Protein AF-A0A8E6L576-F1 (afdb_monomer_lite)

Structure (mmCIF, N/CA/C/O backbone):
data_AF-A0A8E6L576-F1
#
_entry.id   AF-A0A8E6L576-F1
#
loop_
_atom_site.group_PDB
_atom_site.id
_atom_site.type_symbol
_atom_site.label_atom_id
_atom_site.label_alt_id
_atom_site.label_comp_id
_atom_site.label_asym_id
_atom_site.label_entity_id
_atom_site.label_seq_id
_atom_site.pdbx_PDB_ins_code
_atom_site.Cartn_x
_atom_site.Cartn_y
_atom_site.Cartn_z
_atom_site.occupancy
_atom_site.B_iso_or_equiv
_atom_site.auth_seq_id
_atom_site.auth_comp_id
_atom_site.auth_asym_id
_atom_site.auth_atom_id
_atom_site.pdbx_PDB_model_num
ATOM 1 N N . MET A 1 1 ? 23.682 -28.725 -10.184 1.00 51.28 1 MET A N 1
ATOM 2 C CA . MET A 1 1 ? 22.520 -27.824 -10.044 1.00 51.28 1 MET A CA 1
ATOM 3 C C . MET A 1 1 ? 23.053 -26.417 -10.258 1.00 51.28 1 MET A C 1
ATOM 5 O O . MET A 1 1 ? 23.937 -26.030 -9.509 1.00 51.28 1 MET A O 1
ATOM 9 N N . VAL A 1 2 ? 22.656 -25.731 -11.331 1.00 66.62 2 VAL A N 1
ATOM 10 C CA . VAL A 1 2 ? 23.135 -24.369 -11.628 1.00 66.62 2 VAL A CA 1
ATOM 11 C C . VAL A 1 2 ? 22.077 -23.415 -11.100 1.00 66.62 2 VAL A C 1
ATOM 13 O O . VAL A 1 2 ? 20.944 -23.440 -11.577 1.00 66.62 2 VAL A O 1
ATOM 16 N N . TYR A 1 3 ? 22.415 -22.656 -10.062 1.00 67.44 3 TYR A N 1
ATOM 17 C CA . TYR A 1 3 ? 21.549 -21.591 -9.576 1.00 67.44 3 TYR A CA 1
ATOM 18 C C . TYR A 1 3 ? 21.750 -20.364 -10.463 1.00 67.44 3 TYR A C 1
ATOM 20 O O . TYR A 1 3 ? 22.857 -20.093 -10.927 1.00 67.44 3 TYR A O 1
ATOM 28 N N . TRP A 1 4 ? 20.669 -19.646 -10.749 1.00 69.19 4 TRP A N 1
ATOM 29 C CA . TRP A 1 4 ? 20.747 -18.415 -11.522 1.00 69.19 4 TRP A CA 1
ATOM 30 C C . TRP A 1 4 ? 21.189 -17.285 -10.578 1.00 69.19 4 TRP A C 1
ATOM 32 O O . TRP A 1 4 ? 20.373 -16.737 -9.846 1.00 69.19 4 TRP A O 1
ATOM 42 N N . ASP A 1 5 ? 22.484 -16.959 -10.573 1.00 66.75 5 ASP A N 1
ATOM 43 C CA . ASP A 1 5 ? 23.093 -15.923 -9.710 1.00 66.75 5 ASP A CA 1
ATOM 44 C C . ASP A 1 5 ? 22.832 -14.477 -10.183 1.00 66.75 5 ASP A C 1
ATOM 46 O O . ASP A 1 5 ? 23.288 -13.507 -9.575 1.00 66.75 5 ASP A O 1
ATOM 50 N N . SER A 1 6 ? 22.108 -14.287 -11.291 1.00 71.31 6 SER A N 1
ATOM 51 C CA . SER A 1 6 ? 21.805 -12.947 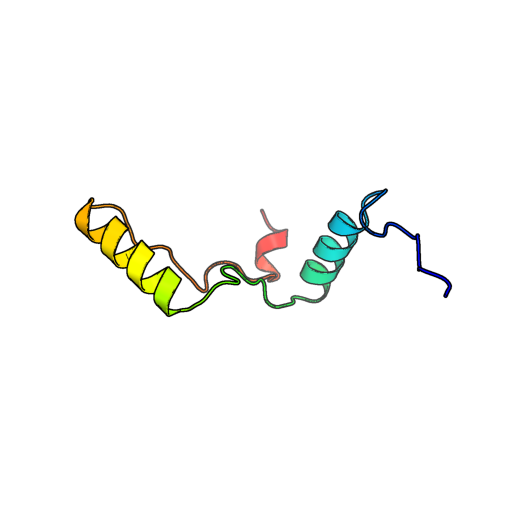-11.805 1.00 71.31 6 SER A CA 1
ATOM 52 C C . SER A 1 6 ? 20.853 -12.207 -10.870 1.00 71.31 6 SER A C 1
ATOM 54 O O . SER A 1 6 ? 19.644 -12.437 -10.835 1.00 71.31 6 SER A O 1
ATOM 56 N N . ASN A 1 7 ? 21.427 -11.276 -10.120 1.00 66.88 7 ASN A N 1
ATOM 57 C CA . ASN A 1 7 ? 20.720 -10.462 -9.154 1.00 66.88 7 ASN A CA 1
ATOM 58 C C . ASN A 1 7 ? 19.995 -9.308 -9.873 1.00 66.88 7 ASN A C 1
ATOM 60 O O . ASN A 1 7 ? 20.514 -8.204 -10.019 1.00 66.88 7 ASN A O 1
ATOM 64 N N . TRP A 1 8 ? 18.787 -9.591 -10.361 1.00 68.12 8 TRP A N 1
ATOM 65 C CA . TRP A 1 8 ? 17.936 -8.693 -11.160 1.00 68.12 8 TRP A CA 1
ATOM 66 C C . TRP A 1 8 ? 17.461 -7.426 -10.421 1.00 68.12 8 TRP A C 1
ATOM 68 O O . TRP A 1 8 ? 16.869 -6.535 -11.028 1.00 68.12 8 TRP A O 1
ATOM 78 N N . TRP A 1 9 ? 17.737 -7.324 -9.117 1.00 61.31 9 TRP A N 1
ATOM 79 C CA . TRP A 1 9 ? 17.503 -6.125 -8.305 1.00 61.31 9 TRP A CA 1
ATOM 80 C C . TRP A 1 9 ? 18.612 -5.074 -8.443 1.00 61.31 9 TRP A C 1
ATOM 82 O O . TRP A 1 9 ? 18.383 -3.898 -8.158 1.00 61.31 9 TRP A O 1
ATOM 92 N N . ILE A 1 10 ? 19.816 -5.478 -8.857 1.00 68.62 10 ILE A N 1
ATOM 93 C CA . ILE A 1 10 ? 20.989 -4.602 -8.944 1.00 68.62 10 ILE A CA 1
ATOM 94 C C . ILE A 1 10 ? 20.920 -3.794 -10.257 1.00 68.62 10 ILE A C 1
ATOM 96 O O . ILE A 1 10 ? 20.432 -4.292 -11.265 1.00 68.62 10 ILE A O 1
ATOM 100 N N . GLN A 1 11 ? 21.396 -2.542 -10.252 1.00 69.38 11 GLN A N 1
ATOM 101 C CA . GLN A 1 11 ? 21.390 -1.610 -11.403 1.00 69.38 11 GLN A CA 1
ATOM 102 C C . GLN A 1 11 ? 20.003 -1.119 -11.865 1.00 69.38 11 GLN A C 1
ATOM 104 O O . GLN A 1 11 ? 19.780 -0.868 -13.045 1.00 69.38 11 GLN A O 1
ATOM 109 N N . GLY A 1 12 ? 19.059 -0.922 -10.941 1.00 73.31 12 GLY A N 1
ATOM 110 C CA . GLY A 1 12 ? 17.812 -0.213 -11.262 1.00 73.31 12 GLY A CA 1
ATOM 111 C C . GLY A 1 12 ? 16.744 -1.063 -11.956 1.00 73.31 12 GLY A C 1
ATOM 112 O O . GLY A 1 12 ? 15.742 -0.516 -12.415 1.00 73.31 12 GLY A O 1
ATOM 113 N N . GLY A 1 13 ? 16.886 -2.393 -11.963 1.00 73.75 13 GLY A N 1
ATOM 114 C CA . GLY A 1 13 ? 15.842 -3.304 -12.452 1.00 73.75 13 GLY A CA 1
ATOM 115 C C . GLY A 1 13 ? 14.488 -3.102 -11.755 1.00 73.75 13 GLY A C 1
ATOM 116 O O . GLY A 1 13 ? 13.441 -3.147 -12.399 1.00 73.75 13 GLY A O 1
ATOM 117 N N . SER A 1 14 ? 14.495 -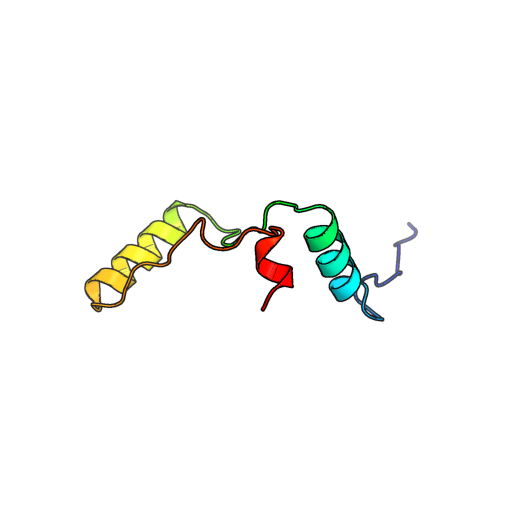2.756 -10.463 1.00 79.00 14 SER A N 1
ATOM 118 C CA . SER A 1 14 ? 13.279 -2.395 -9.719 1.00 79.00 14 SER A CA 1
ATOM 119 C C . SER A 1 14 ? 12.647 -1.080 -10.190 1.00 79.00 14 SER A C 1
ATOM 121 O O . SER A 1 14 ? 11.426 -0.954 -10.188 1.00 79.00 14 SER A O 1
ATOM 123 N N . SER A 1 15 ? 13.452 -0.112 -10.637 1.00 82.56 15 SER A N 1
ATOM 124 C CA . SER A 1 15 ? 12.953 1.157 -11.184 1.00 82.56 15 SER A CA 1
ATOM 125 C C . SER A 1 15 ? 12.327 0.954 -12.563 1.00 82.56 15 SER A C 1
ATOM 127 O O . SER A 1 15 ? 11.244 1.470 -12.826 1.00 82.56 15 SER A O 1
ATOM 129 N N . HIS A 1 16 ? 12.948 0.128 -13.409 1.00 83.62 16 HIS A N 1
ATOM 130 C CA . HIS A 1 16 ? 12.406 -0.192 -14.729 1.00 83.62 16 HIS A CA 1
ATOM 131 C C . HIS A 1 16 ? 11.092 -0.986 -14.645 1.00 83.62 16 HIS A C 1
ATOM 133 O O . HIS A 1 16 ? 10.164 -0.743 -15.411 1.00 83.62 16 HIS A O 1
ATOM 139 N N . MET A 1 17 ? 10.955 -1.876 -13.655 1.00 83.75 17 MET A N 1
ATOM 140 C CA . MET A 1 17 ? 9.685 -2.551 -13.362 1.00 83.75 17 MET A CA 1
ATOM 141 C C . MET A 1 17 ? 8.553 -1.547 -13.075 1.00 83.75 17 MET A C 1
ATOM 143 O O . MET A 1 17 ? 7.439 -1.716 -13.577 1.00 83.75 17 MET A O 1
ATOM 147 N N . ILE A 1 18 ? 8.827 -0.497 -12.292 1.00 81.88 18 ILE A N 1
ATOM 148 C CA . ILE A 1 18 ? 7.843 0.551 -11.976 1.00 81.88 18 ILE A CA 1
ATOM 149 C C . ILE A 1 18 ? 7.494 1.354 -13.234 1.00 81.88 18 ILE A C 1
ATOM 151 O O . ILE A 1 18 ? 6.317 1.582 -13.498 1.00 81.88 18 ILE A O 1
ATOM 155 N N . GLU A 1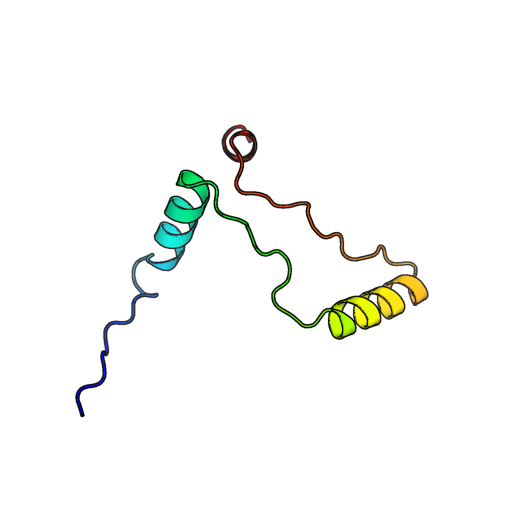 19 ? 8.491 1.730 -14.038 1.00 84.94 19 GLU A N 1
ATOM 156 C CA . GLU A 1 19 ? 8.299 2.450 -15.305 1.00 84.94 19 GLU A CA 1
ATOM 157 C C . GLU A 1 19 ? 7.394 1.672 -16.273 1.00 84.94 19 GLU A C 1
ATOM 159 O O . GLU A 1 19 ? 6.429 2.217 -16.809 1.00 84.94 19 GLU A O 1
ATOM 164 N N . ILE A 1 20 ? 7.664 0.376 -16.457 1.00 85.94 20 ILE A N 1
ATOM 165 C CA . ILE A 1 20 ? 6.844 -0.517 -17.284 1.00 85.94 20 ILE A CA 1
ATOM 166 C C . ILE A 1 20 ? 5.427 -0.607 -16.710 1.00 85.94 20 ILE A C 1
ATOM 168 O O . ILE A 1 20 ? 4.457 -0.477 -17.453 1.00 85.94 20 ILE A O 1
ATOM 172 N N . SER A 1 21 ? 5.290 -0.782 -15.395 1.00 85.75 21 SER A N 1
ATOM 173 C CA . SER A 1 21 ? 3.977 -0.907 -14.749 1.00 85.75 21 SER A CA 1
ATOM 174 C C . SER A 1 21 ? 3.120 0.345 -14.923 1.00 85.75 21 SER A C 1
ATOM 176 O O . SER A 1 21 ? 1.928 0.229 -15.210 1.00 85.75 21 SER A O 1
ATOM 178 N N . LYS A 1 22 ? 3.739 1.530 -14.838 1.00 85.00 22 LYS A N 1
ATOM 179 C CA . LYS A 1 22 ? 3.099 2.812 -15.145 1.00 85.00 22 LYS A CA 1
ATOM 180 C C . LYS A 1 22 ? 2.725 2.914 -16.620 1.00 85.00 22 LYS A C 1
ATOM 182 O O . LYS A 1 22 ? 1.565 3.167 -16.929 1.00 85.00 22 LYS A O 1
ATOM 187 N N . ARG A 1 23 ? 3.659 2.633 -17.535 1.00 85.69 23 ARG A N 1
ATOM 188 C CA . ARG A 1 23 ? 3.431 2.709 -18.991 1.00 85.69 23 ARG A CA 1
ATOM 189 C C . ARG A 1 23 ? 2.270 1.829 -19.456 1.00 85.69 23 ARG A C 1
ATOM 191 O O . ARG A 1 23 ? 1.481 2.259 -20.291 1.00 85.69 23 ARG A O 1
ATOM 198 N N . TRP A 1 24 ? 2.164 0.615 -18.923 1.00 86.31 24 TRP A N 1
ATOM 199 C CA . TRP A 1 24 ? 1.107 -0.338 -19.274 1.00 86.31 24 TRP A CA 1
ATOM 200 C C . TRP A 1 24 ? -0.142 -0.229 -18.397 1.00 86.31 24 TRP A C 1
ATOM 202 O O . TRP A 1 24 ? -1.082 -0.994 -18.600 1.00 86.31 24 TRP A O 1
ATOM 212 N N . GLN A 1 25 ? -0.171 0.730 -17.463 1.00 83.56 25 GLN A N 1
ATOM 213 C CA . GLN A 1 25 ? -1.327 1.020 -16.609 1.00 83.56 25 GLN A CA 1
ATOM 214 C C . GLN A 1 25 ? -1.779 -0.218 -15.823 1.00 83.56 25 GLN A C 1
ATOM 216 O O . GLN A 1 25 ? -2.967 -0.526 -15.714 1.00 83.56 25 GLN A O 1
ATOM 221 N N . PHE A 1 26 ? -0.810 -0.984 -15.312 1.00 83.44 26 PHE A N 1
ATOM 222 C CA . PHE A 1 26 ? -1.126 -2.162 -14.519 1.00 83.44 26 PHE A CA 1
ATOM 223 C C . PHE A 1 26 ? -1.771 -1.778 -13.189 1.00 83.44 26 PHE A C 1
ATOM 225 O O . PHE A 1 26 ? -1.615 -0.676 -12.669 1.00 83.44 26 PHE A O 1
ATOM 232 N N . TYR A 1 27 ? -2.506 -2.723 -12.611 1.00 80.38 27 TYR A N 1
ATOM 233 C CA . TYR A 1 27 ? -3.053 -2.536 -11.278 1.00 80.38 27 TYR A CA 1
ATOM 234 C C . TYR A 1 27 ? -1.920 -2.347 -10.258 1.00 80.38 27 TYR A C 1
ATOM 236 O O . TYR A 1 27 ? -1.028 -3.191 -10.144 1.00 80.38 27 TYR A O 1
ATOM 244 N N . GLN A 1 28 ? -1.982 -1.256 -9.491 1.00 83.44 28 GLN A N 1
ATOM 245 C CA . GLN A 1 28 ? -1.080 -1.025 -8.373 1.00 83.44 28 GLN A CA 1
ATOM 246 C C . GLN A 1 28 ? -1.660 -1.661 -7.109 1.00 83.44 28 GLN A C 1
ATOM 248 O O . GLN A 1 28 ? -2.688 -1.237 -6.584 1.00 83.44 28 GLN A O 1
ATOM 253 N N . GLN A 1 29 ? -0.977 -2.677 -6.585 1.00 79.06 29 GLN A N 1
ATOM 254 C CA . GLN A 1 29 ? -1.402 -3.327 -5.353 1.00 79.06 29 GLN A CA 1
ATOM 255 C C . GLN A 1 29 ? -1.038 -2.473 -4.127 1.00 79.06 29 GLN A C 1
ATOM 257 O O . GLN A 1 29 ? 0.126 -2.364 -3.754 1.00 79.06 29 GLN A O 1
ATOM 262 N N . GLU A 1 30 ? -2.044 -1.901 -3.463 1.00 81.88 30 GLU A N 1
ATOM 263 C CA . GLU A 1 30 ? -1.860 -1.079 -2.251 1.00 81.88 30 GLU A CA 1
ATOM 264 C C . GLU A 1 30 ? -1.691 -1.905 -0.970 1.00 81.88 30 GLU A C 1
ATOM 266 O O . GLU A 1 30 ? -1.127 -1.444 0.025 1.00 81.88 30 GLU A O 1
ATOM 271 N N . TYR A 1 31 ? -2.195 -3.139 -0.978 1.00 84.50 31 TYR A N 1
ATOM 272 C CA . TYR A 1 31 ? -2.070 -4.067 0.134 1.00 84.50 31 TYR A CA 1
ATOM 273 C C . TYR A 1 31 ? -1.922 -5.499 -0.380 1.00 84.50 31 TYR A C 1
ATOM 275 O O . TYR A 1 31 ? -2.790 -6.011 -1.084 1.00 84.50 31 TYR A O 1
ATOM 283 N N . CYS A 1 32 ? -0.818 -6.148 -0.008 1.00 82.62 32 CYS A N 1
ATOM 284 C CA . CYS A 1 32 ? -0.496 -7.521 -0.404 1.00 82.62 32 CYS A CA 1
ATOM 285 C C . CYS A 1 32 ? -0.768 -8.567 0.696 1.00 82.62 32 CYS A C 1
ATOM 287 O O . CYS A 1 32 ? -0.355 -9.715 0.566 1.00 82.62 32 CYS A O 1
ATOM 289 N N . GLY A 1 33 ? -1.434 -8.184 1.793 1.00 85.75 33 GLY A N 1
ATOM 290 C CA . GLY A 1 33 ? -1.695 -9.070 2.934 1.00 85.75 33 GLY A CA 1
ATOM 291 C C . GLY A 1 33 ? -3.118 -9.640 2.992 1.00 85.75 33 GLY A C 1
ATOM 292 O O . GLY A 1 33 ? -3.953 -9.407 2.121 1.00 85.75 33 GLY A O 1
ATOM 293 N N . CYS A 1 34 ? -3.415 -10.371 4.070 1.00 90.81 34 CYS A N 1
ATOM 294 C CA . CYS A 1 34 ? -4.723 -10.987 4.298 1.00 90.81 34 CYS A CA 1
ATOM 295 C C . CYS A 1 34 ? -5.803 -9.954 4.672 1.00 90.81 34 CYS A C 1
ATOM 297 O O . CYS A 1 34 ? -5.582 -9.077 5.510 1.00 90.81 34 CYS A O 1
ATOM 299 N N . VAL A 1 35 ? -7.010 -10.111 4.118 1.00 89.50 35 VAL A N 1
ATOM 300 C CA . VAL A 1 35 ? -8.172 -9.247 4.401 1.00 89.50 35 VAL A CA 1
ATOM 301 C C . VAL A 1 35 ? -8.489 -9.180 5.901 1.00 89.50 35 VAL A C 1
ATOM 303 O O . VAL A 1 35 ? -8.801 -8.104 6.414 1.00 89.50 35 VAL A O 1
ATOM 306 N N . TYR A 1 36 ? -8.345 -10.290 6.632 1.00 93.38 36 TYR A N 1
ATOM 307 C CA . TYR A 1 36 ? -8.549 -10.315 8.085 1.00 93.38 36 TYR A CA 1
ATOM 308 C C . TYR A 1 36 ? -7.516 -9.459 8.827 1.00 93.38 36 TYR A C 1
ATOM 310 O O . TYR A 1 36 ? -7.875 -8.668 9.693 1.00 93.38 36 TYR A O 1
ATOM 318 N N . SER A 1 37 ? -6.248 -9.508 8.420 1.00 92.81 37 SER A N 1
ATOM 319 C CA . SER A 1 37 ? -5.199 -8.673 9.015 1.00 92.81 37 SER A CA 1
ATOM 320 C C . SER A 1 37 ? -5.427 -7.181 8.754 1.00 92.81 37 SER A C 1
ATOM 322 O O . SER A 1 37 ? -5.183 -6.351 9.633 1.00 92.81 37 SER A O 1
ATOM 324 N N . LEU A 1 38 ? -5.927 -6.818 7.566 1.00 91.62 38 LEU A N 1
ATOM 325 C CA . LEU A 1 38 ? -6.316 -5.438 7.272 1.00 91.62 38 LEU A CA 1
ATOM 326 C C . LEU A 1 38 ? -7.487 -4.987 8.153 1.00 91.62 38 LEU A C 1
ATOM 328 O O . LEU A 1 38 ? -7.455 -3.876 8.685 1.00 91.62 38 LEU A O 1
ATOM 332 N N . ARG A 1 39 ? -8.490 -5.854 8.339 1.00 93.12 39 ARG A N 1
ATOM 333 C CA . ARG A 1 39 ? -9.648 -5.608 9.207 1.00 93.12 39 ARG A CA 1
ATOM 334 C C . ARG A 1 39 ? -9.221 -5.343 10.645 1.00 93.12 39 ARG A C 1
ATOM 336 O O . ARG A 1 39 ? -9.608 -4.318 11.200 1.00 93.12 39 ARG A O 1
ATOM 343 N N . ASP A 1 40 ? -8.401 -6.213 11.219 1.00 95.12 40 ASP A N 1
ATOM 344 C CA . ASP A 1 40 ? -7.986 -6.109 12.620 1.00 95.12 40 ASP A CA 1
ATOM 345 C C . ASP A 1 40 ? -7.142 -4.856 12.854 1.00 95.12 40 ASP A C 1
ATOM 347 O O . ASP A 1 40 ? -7.365 -4.104 13.807 1.00 95.12 40 ASP A O 1
ATOM 351 N N . ARG A 1 41 ? -6.239 -4.546 11.915 1.00 92.56 41 ARG A N 1
ATOM 352 C CA . ARG A 1 41 ? -5.469 -3.300 11.950 1.00 92.56 41 ARG A CA 1
ATOM 353 C C . ARG A 1 41 ? -6.376 -2.074 11.879 1.00 92.56 41 ARG A C 1
ATOM 355 O O . ARG A 1 41 ? -6.145 -1.096 12.585 1.00 92.56 41 ARG A O 1
ATOM 362 N N . ASN A 1 42 ? -7.422 -2.123 11.064 1.00 94.25 42 ASN A N 1
ATOM 363 C CA . ASN A 1 42 ? -8.410 -1.057 10.951 1.00 94.25 42 ASN A CA 1
ATOM 364 C C . ASN A 1 42 ? -9.274 -0.901 12.214 1.00 94.25 42 ASN A C 1
ATOM 366 O O . ASN A 1 42 ? -9.529 0.228 12.633 1.00 94.25 42 ASN A O 1
ATOM 370 N N . LEU A 1 43 ? -9.660 -2.001 12.866 1.00 95.81 43 LEU A N 1
ATOM 371 C CA . LEU A 1 43 ? -10.362 -1.978 14.154 1.00 95.81 43 LEU A CA 1
ATOM 372 C C . LEU A 1 43 ? -9.501 -1.338 15.249 1.00 95.81 43 LEU A C 1
ATOM 374 O O . LEU A 1 43 ? -9.980 -0.461 15.967 1.00 95.81 43 LEU A O 1
ATOM 378 N N . HIS A 1 44 ? -8.220 -1.707 15.321 1.00 95.31 44 HIS A N 1
ATOM 379 C CA 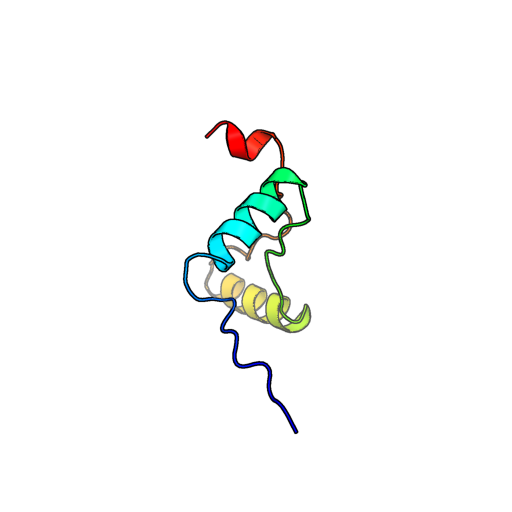. HIS A 1 44 ? -7.270 -1.110 16.260 1.00 95.31 44 HIS A CA 1
ATOM 380 C C . HIS A 1 44 ? -7.062 0.392 16.011 1.00 95.31 44 HIS A C 1
ATOM 382 O O . HIS A 1 44 ? -7.004 1.191 16.939 1.00 95.31 44 HIS A O 1
ATOM 388 N N . ARG A 1 45 ? -6.993 0.815 14.745 1.00 96.00 45 ARG A N 1
ATOM 389 C CA . ARG A 1 45 ? -6.903 2.243 14.403 1.00 96.00 45 ARG A CA 1
ATOM 390 C C . ARG A 1 45 ? -8.154 3.004 14.830 1.00 96.00 45 ARG A C 1
ATOM 392 O O . ARG A 1 45 ? -8.030 4.072 15.421 1.00 96.00 45 ARG A O 1
ATOM 399 N N . LYS A 1 46 ? -9.338 2.429 14.598 1.00 96.06 46 LYS A N 1
ATOM 400 C CA . LYS A 1 46 ? -10.620 3.023 14.993 1.00 96.06 46 LYS A CA 1
ATOM 401 C C . LYS A 1 46 ? -10.731 3.195 16.510 1.00 96.06 46 LYS A C 1
ATOM 403 O O . LYS A 1 46 ? -11.198 4.242 16.948 1.00 96.06 46 LYS A O 1
ATOM 408 N N . SER A 1 47 ? -10.277 2.224 17.309 1.00 95.75 47 SER A N 1
ATOM 409 C CA . SER A 1 47 ? -10.299 2.348 18.777 1.00 95.75 47 SER A CA 1
ATOM 410 C C . SER A 1 47 ? -9.357 3.435 19.305 1.00 95.75 47 SER A C 1
ATOM 412 O O . SER A 1 47 ? -9.616 4.005 20.358 1.00 95.75 47 SER A O 1
ATOM 414 N N . GLN A 1 48 ? -8.307 3.772 18.553 1.00 95.75 48 GLN A N 1
ATOM 415 C CA . GLN A 1 48 ? -7.395 4.885 18.838 1.00 95.75 48 GLN A CA 1
ATOM 416 C C . GLN A 1 48 ? -7.850 6.227 18.234 1.00 95.75 48 GLN A C 1
ATOM 418 O O . GLN A 1 48 ? -7.091 7.193 18.260 1.00 95.75 48 GLN A O 1
ATOM 423 N N . GLY A 1 49 ? -9.038 6.292 17.620 1.00 95.06 49 GLY A N 1
ATOM 424 C CA . GLY A 1 49 ? -9.516 7.489 16.918 1.00 95.06 49 GLY A CA 1
ATOM 425 C C . GLY A 1 49 ? -8.736 7.823 15.638 1.00 95.06 49 GLY A C 1
ATOM 426 O O . GLY A 1 49 ? -8.847 8.928 15.114 1.00 95.06 49 GLY A O 1
ATOM 427 N N . ARG A 1 50 ? -7.933 6.887 15.115 1.00 95.25 50 ARG A N 1
ATOM 428 C CA . ARG A 1 50 ? -7.164 7.057 13.875 1.00 95.25 50 ARG A CA 1
ATOM 429 C C . ARG A 1 50 ? -8.013 6.639 12.669 1.00 95.25 50 ARG A C 1
ATOM 431 O O . ARG A 1 50 ? -8.774 5.673 12.758 1.00 95.25 50 ARG A O 1
ATOM 438 N N . PRO A 1 51 ? -7.853 7.298 11.509 1.00 91.94 51 PRO A N 1
ATOM 439 C CA . PRO A 1 51 ? -8.601 6.950 10.306 1.00 91.94 51 PRO A CA 1
ATOM 440 C C . PRO A 1 51 ? -8.225 5.558 9.788 1.00 91.94 51 PRO A C 1
ATOM 442 O O . PRO A 1 51 ? -7.077 5.116 9.924 1.00 91.94 51 PRO A O 1
ATOM 445 N N . LEU A 1 52 ? -9.198 4.893 9.164 1.00 91.19 52 LEU A N 1
ATOM 446 C CA . LEU A 1 52 ? -9.034 3.607 8.483 1.00 91.19 52 LEU A CA 1
ATOM 447 C C . LEU A 1 52 ? -8.002 3.715 7.354 1.00 91.19 52 LEU A C 1
ATOM 449 O O . LEU A 1 52 ? -7.808 4.783 6.776 1.00 91.19 52 LEU A O 1
ATOM 453 N N . ILE A 1 53 ? -7.346 2.600 7.044 1.00 88.38 53 ILE A N 1
ATOM 454 C CA . ILE A 1 53 ? -6.458 2.490 5.889 1.00 88.38 53 ILE A CA 1
ATOM 455 C C . ILE A 1 53 ? -7.342 2.464 4.633 1.00 88.38 53 ILE A C 1
ATOM 457 O O . ILE A 1 53 ? -8.146 1.536 4.503 1.00 88.38 53 ILE A O 1
ATOM 461 N N . PRO A 1 54 ? -7.242 3.467 3.743 1.00 81.94 54 PRO A N 1
ATOM 462 C CA . PRO A 1 54 ? -7.988 3.470 2.494 1.00 81.94 54 PRO A CA 1
ATOM 463 C C . PRO A 1 54 ? -7.410 2.439 1.515 1.00 81.94 54 PRO A C 1
ATOM 465 O O . PRO A 1 54 ? -6.205 2.202 1.511 1.00 81.94 54 PRO A O 1
ATOM 468 N N . SER A 1 55 ? -8.273 1.860 0.684 1.00 81.00 55 SER A N 1
ATOM 469 C CA . SER A 1 55 ? -7.909 0.970 -0.423 1.00 81.00 55 SER A CA 1
ATOM 470 C C . SER A 1 55 ? -8.639 1.401 -1.697 1.00 81.00 55 SER A C 1
ATOM 472 O O . SER A 1 55 ? -9.710 2.000 -1.613 1.00 81.00 55 SER A O 1
ATOM 474 N N . GLY A 1 56 ? -8.094 1.059 -2.857 1.00 76.44 56 GLY A N 1
ATOM 475 C CA . GLY A 1 56 ? -8.542 1.480 -4.180 1.00 76.44 56 GLY A CA 1
ATOM 476 C C . GLY A 1 56 ? -8.171 2.916 -4.561 1.00 76.44 56 GLY A C 1
ATOM 477 O O . GLY A 1 56 ? -8.868 3.484 -5.395 1.00 76.44 56 GLY A O 1
ATOM 478 N N . LYS A 1 57 ? -7.153 3.538 -3.946 1.00 74.00 57 LYS A N 1
ATOM 479 C CA . LYS A 1 57 ? -6.794 4.941 -4.246 1.00 74.00 57 LYS A CA 1
ATOM 480 C C . LYS A 1 57 ? -5.697 5.075 -5.293 1.00 74.00 57 LYS A C 1
ATOM 482 O O . LYS A 1 57 ? -5.750 5.997 -6.096 1.00 74.00 57 LYS A O 1
ATOM 487 N N . LEU A 1 58 ? -4.712 4.190 -5.263 1.00 71.69 58 LEU A N 1
ATOM 488 C CA . LEU A 1 58 ? -3.580 4.203 -6.176 1.00 71.69 58 LEU A CA 1
ATOM 489 C C . LEU A 1 58 ? -3.885 3.325 -7.391 1.00 71.69 58 LEU A C 1
ATOM 491 O O . LEU A 1 58 ? -4.126 2.123 -7.271 1.00 71.69 58 LEU A O 1
ATOM 495 N N . TYR A 1 59 ? -3.869 3.944 -8.565 1.00 72.62 59 TYR A N 1
ATOM 496 C CA . TYR A 1 59 ? -3.958 3.290 -9.861 1.00 72.62 59 TYR A CA 1
ATOM 497 C C . TYR A 1 59 ? -2.884 3.889 -10.763 1.00 72.62 59 TYR A C 1
ATOM 499 O O . TYR A 1 59 ? -2.703 5.104 -10.791 1.00 72.62 59 TYR A O 1
ATOM 507 N N . TYR A 1 60 ? -2.173 3.050 -11.517 1.00 73.12 60 TYR A N 1
ATOM 508 C CA . TYR A 1 60 ? -1.333 3.553 -12.596 1.00 73.12 60 TYR A CA 1
ATOM 509 C C . TYR A 1 60 ? -2.266 4.009 -13.728 1.00 73.12 60 TYR A C 1
ATOM 511 O O . TYR A 1 60 ? -2.803 3.188 -14.467 1.00 73.12 60 TYR A O 1
ATOM 519 N N . GLY A 1 61 ? -2.533 5.317 -13.770 1.00 67.12 61 GLY A N 1
ATOM 520 C CA . GLY A 1 61 ? -3.470 6.004 -14.663 1.00 67.12 61 GLY A CA 1
ATOM 521 C C . GLY A 1 61 ? -2.798 7.177 -15.388 1.00 67.12 61 GLY A C 1
ATOM 522 O O . GLY A 1 61 ? -1.828 7.723 -14.872 1.00 67.12 61 GLY A O 1
ATOM 523 N N . LYS A 1 62 ? -3.332 7.631 -16.533 1.00 61.47 62 LYS A N 1
ATOM 524 C CA . LYS A 1 62 ? -2.846 8.829 -17.267 1.00 61.47 62 LYS A CA 1
ATOM 525 C C . LYS A 1 62 ? -2.820 10.121 -16.434 1.00 61.47 62 LYS A C 1
ATOM 527 O O . LYS A 1 62 ? -2.210 11.100 -16.845 1.00 61.47 62 LYS A O 1
ATOM 532 N N . GLU A 1 63 ? -3.510 10.138 -15.301 1.00 60.19 63 GLU A N 1
ATOM 533 C CA . GLU A 1 63 ? -3.578 11.275 -14.382 1.00 60.19 63 GLU A CA 1
ATOM 534 C C . GLU A 1 63 ? -2.331 11.383 -13.480 1.00 60.19 63 GLU A C 1
ATOM 536 O O . GLU A 1 63 ? -2.030 12.475 -13.010 1.00 60.19 63 GLU A O 1
ATOM 541 N N . ASP A 1 64 ? -1.577 10.290 -13.283 1.00 56.94 64 ASP A N 1
ATOM 542 C CA . ASP A 1 64 ? -0.356 10.249 -12.451 1.00 56.94 64 ASP A CA 1
ATOM 543 C C . ASP A 1 64 ? 0.844 10.938 -13.140 1.00 56.94 64 ASP A C 1
ATOM 545 O O . ASP A 1 64 ? 1.786 11.349 -12.471 1.00 56.94 64 ASP A O 1
ATOM 549 N N . ASP A 1 65 ? 0.798 11.102 -14.470 1.00 53.78 65 ASP A N 1
ATOM 550 C CA . ASP A 1 65 ? 1.858 11.724 -15.288 1.00 53.78 65 ASP A CA 1
ATOM 551 C C . ASP A 1 65 ? 1.749 13.267 -15.378 1.00 53.78 65 ASP A C 1
ATOM 553 O O . ASP A 1 65 ? 2.565 13.909 -16.040 1.00 53.78 65 ASP A O 1
ATOM 557 N N . LEU A 1 66 ? 0.727 13.872 -14.755 1.00 51.12 66 LEU A N 1
ATOM 558 C CA . LEU A 1 66 ? 0.446 15.319 -14.796 1.00 51.12 66 LEU A CA 1
ATOM 559 C C . LEU A 1 66 ? 0.804 16.069 -13.496 1.00 51.12 66 LEU A C 1
ATOM 561 O O . LEU A 1 66 ? 0.51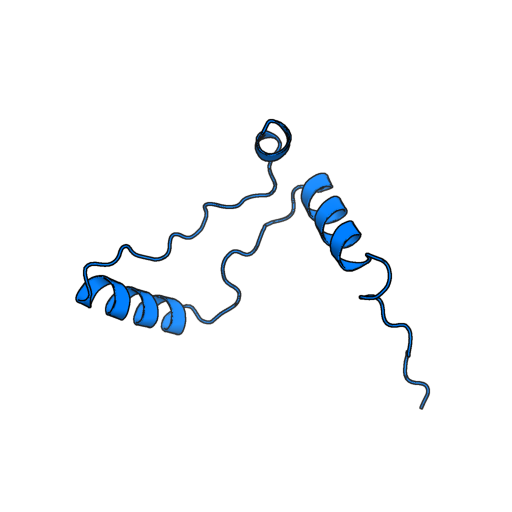7 17.266 -13.399 1.00 51.12 66 LEU A O 1
ATOM 565 N N . ALA A 1 67 ? 1.402 15.389 -12.514 1.00 44.72 67 ALA A N 1
ATOM 566 C CA . ALA A 1 67 ? 1.846 15.955 -11.234 1.00 44.72 67 ALA A CA 1
ATOM 567 C C . ALA A 1 67 ? 3.370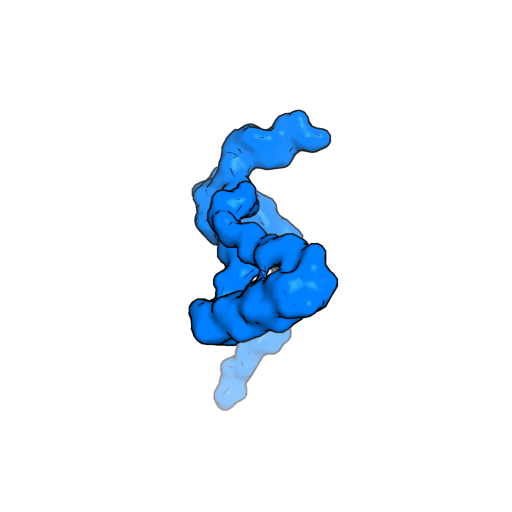 16.134 -11.189 1.00 44.72 67 ALA A C 1
ATOM 569 O O . ALA A 1 67 ? 3.812 17.166 -10.632 1.00 44.72 67 ALA A O 1
#

Foldseek 3Di:
DDDDPPPCPPPCNVVVVVVVCLVVFHADDPDPDDPVVLVVVQVVCVVVVHHRDDPPPDTSDPVVVVD

Radius of gyration: 17.64 Å; chains: 1; bounding box: 34×44×38 Å

Secondary structure (DSSP, 8-state):
-------TTTTSHHHHHHHHHHHTT----S--S-HHHHHHHHHHHHHTTPPPPP-S-----TTGGG-

Sequence (67 aa):
MVYWDSNWWIQGGSSHMIEISKRWQFYQQEYCGCVYSLRDRNLHRKSQGRPLIPSGKLYYGKEDDLA

pLDDT: mean 79.68, std 12.82, range [44.72, 96.06]